Protein AF-A0A0R2LRE7-F1 (afdb_monomer_lite)

pLDDT: mean 77.85, std 6.5, range [55.09, 87.94]

Sequence (101 aa):
MMGFILLIVVIVGVWIAHSKFGLGWGKIGAGVAAGFILLTRWAFSQDHERSQKIDACFKRLSQLTNEELKNYANDYTNSPEERSSAARMLNTRRENGTGPF

Structure (mmCIF, N/CA/C/O backbone):
data_AF-A0A0R2LRE7-F1
#
_entry.id   AF-A0A0R2LRE7-F1
#
loop_
_atom_site.group_PDB
_atom_site.id
_atom_site.type_symbol
_atom_site.label_atom_id
_atom_site.label_alt_id
_atom_site.label_comp_id
_atom_site.label_asym_id
_atom_site.label_entity_id
_atom_site.label_seq_id
_atom_site.pdbx_PDB_ins_code
_atom_site.Cartn_x
_atom_site.Cartn_y
_atom_site.Cartn_z
_atom_site.occupancy
_atom_site.B_iso_or_equiv
_atom_site.auth_seq_id
_atom_site.auth_comp_id
_atom_site.auth_asym_id
_atom_site.auth_atom_id
_atom_site.pdbx_PDB_model_num
ATOM 1 N N . MET A 1 1 ? -1.489 -16.280 -26.910 1.00 67.25 1 MET A N 1
ATOM 2 C CA . MET A 1 1 ? -0.967 -15.420 -28.002 1.00 67.25 1 MET A CA 1
ATOM 3 C C . MET A 1 1 ? -0.532 -14.035 -27.521 1.00 67.25 1 MET A C 1
ATOM 5 O O . MET A 1 1 ? 0.612 -13.693 -27.775 1.00 67.25 1 MET A O 1
ATOM 9 N N . MET A 1 2 ? -1.356 -13.271 -26.786 1.00 72.62 2 MET A N 1
ATOM 10 C CA . MET A 1 2 ? -1.000 -11.909 -26.320 1.00 72.62 2 MET A CA 1
ATOM 11 C C . MET A 1 2 ? 0.332 -11.808 -25.549 1.00 72.62 2 MET A C 1
ATOM 13 O O . MET A 1 2 ? 1.157 -10.957 -25.868 1.00 72.62 2 MET A O 1
ATOM 17 N N . GLY A 1 3 ? 0.592 -12.710 -24.594 1.00 80.88 3 GLY A N 1
ATOM 18 C CA . GLY A 1 3 ? 1.844 -12.688 -23.818 1.00 80.88 3 GLY A CA 1
ATOM 19 C C . GLY A 1 3 ? 3.110 -12.941 -24.650 1.00 80.88 3 GLY A C 1
ATOM 20 O O . GLY A 1 3 ? 4.159 -12.377 -24.362 1.00 80.88 3 GLY A O 1
ATOM 21 N N . PHE A 1 4 ? 3.004 -13.730 -25.723 1.00 85.00 4 PHE A N 1
ATOM 22 C CA . PHE A 1 4 ? 4.130 -14.024 -26.613 1.00 85.00 4 PHE A CA 1
ATOM 23 C C . PHE A 1 4 ? 4.482 -12.819 -27.497 1.00 85.00 4 PHE A C 1
ATOM 25 O O . PHE A 1 4 ? 5.653 -12.497 -27.672 1.00 85.00 4 PHE A O 1
ATOM 32 N N . ILE A 1 5 ? 3.465 -12.103 -27.988 1.00 87.19 5 ILE A N 1
ATOM 33 C CA . ILE A 1 5 ? 3.643 -10.872 -28.771 1.00 87.19 5 ILE A CA 1
ATOM 34 C C . ILE A 1 5 ? 4.292 -9.782 -27.906 1.00 87.19 5 ILE A C 1
ATOM 36 O O . ILE A 1 5 ? 5.254 -9.153 -28.337 1.00 87.19 5 ILE A O 1
ATOM 40 N N . LEU A 1 6 ? 3.827 -9.607 -26.665 1.00 85.50 6 LEU A N 1
ATOM 41 C CA . LEU A 1 6 ? 4.424 -8.668 -25.706 1.00 85.50 6 LEU A CA 1
ATOM 42 C C . LEU A 1 6 ? 5.900 -8.972 -25.433 1.00 85.50 6 LEU A C 1
ATOM 44 O O . LEU A 1 6 ? 6.726 -8.063 -25.429 1.00 85.50 6 LEU A O 1
ATOM 48 N N . LEU A 1 7 ? 6.242 -10.247 -25.256 1.00 86.31 7 LEU A N 1
ATOM 49 C CA . LEU A 1 7 ? 7.618 -10.670 -25.014 1.00 86.31 7 LEU A CA 1
ATOM 50 C C . LEU A 1 7 ? 8.534 -10.351 -26.207 1.00 86.31 7 LEU A C 1
ATOM 52 O O . LEU A 1 7 ? 9.633 -9.836 -26.012 1.00 86.31 7 LEU A O 1
ATOM 56 N N . ILE A 1 8 ? 8.061 -10.562 -27.440 1.00 87.94 8 ILE A N 1
ATOM 57 C CA . ILE A 1 8 ? 8.795 -10.179 -28.657 1.00 87.94 8 ILE A CA 1
ATOM 58 C C . ILE A 1 8 ? 9.012 -8.663 -28.716 1.00 87.94 8 ILE A C 1
ATOM 60 O O . ILE A 1 8 ? 10.128 -8.219 -28.981 1.00 87.94 8 ILE A O 1
ATOM 64 N N . VAL A 1 9 ? 7.980 -7.863 -28.431 1.00 87.62 9 VAL A N 1
ATOM 65 C CA . VAL A 1 9 ? 8.080 -6.393 -28.433 1.00 87.62 9 VAL A CA 1
ATOM 66 C C . VAL A 1 9 ? 9.132 -5.909 -27.430 1.00 87.62 9 VAL A C 1
ATOM 68 O O . VAL A 1 9 ? 9.941 -5.043 -27.764 1.00 87.62 9 VAL A O 1
ATOM 71 N N . VAL A 1 10 ? 9.175 -6.501 -26.233 1.00 85.69 10 VAL A N 1
ATOM 72 C CA . VAL A 1 10 ? 10.177 -6.168 -25.208 1.00 85.69 10 VAL A CA 1
ATOM 73 C C . VAL A 1 10 ? 11.589 -6.515 -25.682 1.00 85.69 10 VAL A C 1
ATOM 75 O O . VAL A 1 10 ? 12.485 -5.677 -25.586 1.00 85.69 10 VAL A O 1
ATOM 78 N N . ILE A 1 11 ? 11.795 -7.710 -26.241 1.00 86.00 11 ILE A N 1
ATOM 79 C CA . ILE A 1 11 ? 13.114 -8.150 -26.725 1.00 86.00 11 ILE A CA 1
ATOM 80 C C . ILE A 1 11 ? 13.613 -7.246 -27.858 1.00 86.00 11 ILE A C 1
ATOM 82 O O . ILE A 1 11 ? 14.759 -6.795 -27.827 1.00 86.00 11 ILE A O 1
ATOM 86 N N . VAL A 1 12 ? 12.753 -6.932 -28.831 1.00 87.75 12 VAL A N 1
ATOM 87 C CA . VAL A 1 12 ? 13.099 -6.042 -29.950 1.00 87.75 12 VAL A CA 1
ATOM 88 C C . VAL A 1 12 ? 13.404 -4.628 -29.448 1.00 87.75 12 VAL A C 1
ATOM 90 O O . VAL A 1 12 ? 14.384 -4.025 -29.882 1.00 87.75 12 VAL A O 1
ATOM 93 N N . GLY A 1 13 ? 12.631 -4.107 -28.491 1.00 81.88 13 GLY A N 1
ATOM 94 C CA . GLY A 1 13 ? 12.885 -2.799 -27.881 1.00 81.88 13 GLY A CA 1
ATOM 95 C C . GLY A 1 13 ? 14.239 -2.726 -27.170 1.00 81.88 13 GLY A C 1
ATOM 96 O O . GLY A 1 13 ? 15.001 -1.780 -27.380 1.00 81.88 13 GLY A O 1
ATOM 97 N N . VAL A 1 14 ? 14.582 -3.756 -26.392 1.00 81.81 14 VAL A N 1
ATOM 98 C CA . VAL A 1 14 ? 15.882 -3.870 -25.710 1.00 81.81 14 VAL A CA 1
ATOM 99 C C . VAL A 1 14 ? 17.033 -3.971 -26.719 1.00 81.81 14 VAL A C 1
ATOM 101 O O . VAL A 1 14 ? 18.063 -3.316 -26.549 1.00 81.81 14 VAL A O 1
ATOM 104 N N . TRP A 1 15 ? 16.848 -4.716 -27.811 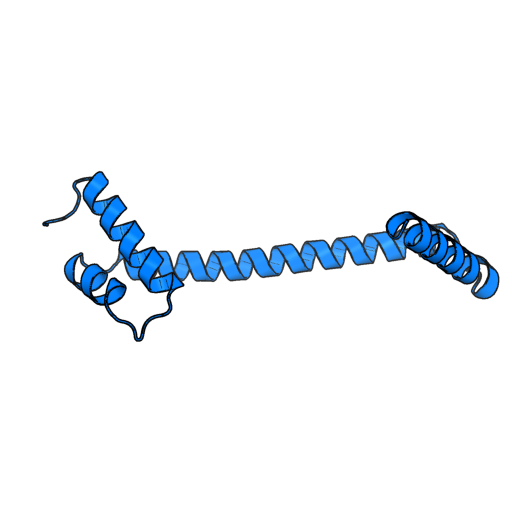1.00 81.50 15 TRP A N 1
ATOM 105 C CA . TRP A 1 15 ? 17.837 -4.829 -28.886 1.00 81.50 15 TRP A CA 1
ATOM 106 C C . TRP A 1 15 ? 18.081 -3.496 -29.606 1.00 81.50 15 TRP A C 1
ATOM 108 O O . TRP A 1 15 ? 19.224 -3.133 -29.894 1.00 81.50 15 TRP A O 1
ATOM 118 N N . ILE A 1 16 ? 17.025 -2.729 -29.886 1.00 81.88 16 ILE A N 1
ATOM 119 C CA . ILE A 1 16 ? 17.144 -1.397 -30.498 1.00 81.88 16 ILE A CA 1
ATOM 120 C C . ILE A 1 16 ? 17.868 -0.441 -29.545 1.00 81.88 16 ILE A C 1
ATOM 122 O O . ILE A 1 16 ? 18.758 0.289 -29.978 1.00 81.88 16 ILE A O 1
ATOM 126 N N . ALA A 1 17 ? 17.541 -0.473 -28.250 1.00 77.75 17 ALA A N 1
ATOM 127 C CA . ALA A 1 17 ? 18.213 0.340 -27.239 1.00 77.75 17 ALA A CA 1
ATOM 128 C C . ALA A 1 17 ? 19.722 0.036 -27.166 1.00 77.75 17 ALA A C 1
ATOM 130 O O . ALA A 1 17 ? 20.542 0.954 -27.116 1.00 77.75 17 ALA A O 1
ATOM 131 N N . HIS A 1 18 ? 20.097 -1.243 -27.229 1.00 77.38 18 HIS A N 1
ATOM 132 C CA . HIS A 1 18 ? 21.496 -1.669 -27.248 1.00 77.38 18 HIS A CA 1
ATOM 133 C C . HIS A 1 18 ? 22.216 -1.259 -28.544 1.00 77.38 18 HIS A C 1
ATOM 135 O O . HIS A 1 18 ? 23.287 -0.657 -28.492 1.00 77.38 18 HIS A O 1
ATOM 141 N N . SER A 1 19 ? 21.612 -1.537 -29.703 1.00 78.12 19 SER A N 1
ATOM 142 C CA . SER A 1 19 ? 22.247 -1.347 -31.016 1.00 78.12 19 SER A CA 1
ATOM 143 C C . SER A 1 19 ? 22.308 0.111 -31.481 1.00 78.12 19 SER A C 1
ATOM 145 O O . SER A 1 19 ? 23.302 0.501 -32.087 1.00 78.12 19 SER A O 1
ATOM 147 N N . LYS A 1 20 ? 21.290 0.937 -31.192 1.00 76.25 20 LYS A N 1
ATOM 148 C CA . LYS A 1 20 ? 21.259 2.350 -31.618 1.00 76.25 20 LYS A CA 1
ATOM 149 C C . LYS A 1 20 ? 21.899 3.318 -30.632 1.00 76.25 20 LYS A C 1
ATOM 151 O O . LYS A 1 20 ? 22.461 4.317 -31.065 1.00 76.25 20 LYS A O 1
ATOM 156 N N . PHE A 1 21 ? 21.802 3.055 -29.330 1.00 75.88 21 PHE A N 1
ATOM 157 C CA . PHE A 1 21 ? 22.300 3.978 -28.302 1.00 75.88 21 PHE A CA 1
ATOM 158 C C . PHE A 1 21 ? 23.607 3.507 -27.655 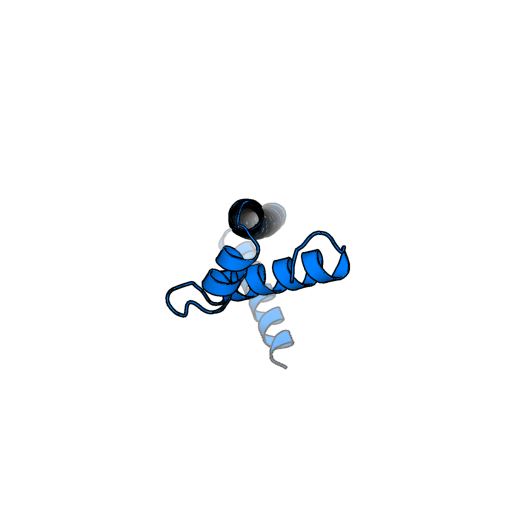1.00 75.88 21 PHE A C 1
ATOM 160 O O . PHE A 1 21 ? 24.122 4.178 -26.762 1.00 75.88 21 PHE A O 1
ATOM 167 N N . GLY A 1 22 ? 24.142 2.349 -28.068 1.00 74.19 22 GLY A N 1
ATOM 168 C CA . GLY A 1 22 ? 25.369 1.781 -27.502 1.00 74.19 22 GLY A CA 1
ATOM 169 C C . GLY A 1 22 ? 25.257 1.483 -26.004 1.00 74.19 22 GLY A C 1
ATOM 170 O O . GLY A 1 22 ? 26.260 1.438 -25.289 1.00 74.19 22 GLY A O 1
ATOM 171 N N . LEU A 1 23 ? 24.033 1.332 -25.489 1.00 72.94 23 LEU A N 1
ATOM 172 C CA . LEU A 1 23 ? 23.788 1.090 -24.075 1.00 72.94 23 LEU A CA 1
ATOM 173 C C . LEU A 1 23 ? 24.246 -0.322 -23.730 1.00 72.94 23 LEU A C 1
ATOM 175 O O . LEU A 1 23 ? 23.583 -1.290 -24.083 1.00 72.94 23 LEU A O 1
ATOM 179 N N . GLY A 1 24 ? 25.373 -0.453 -23.030 1.00 75.75 24 GLY A N 1
ATOM 180 C CA . GLY A 1 24 ? 25.850 -1.753 -22.559 1.00 75.75 24 GLY A CA 1
ATOM 181 C C . GLY A 1 24 ? 24.779 -2.491 -21.747 1.00 75.75 24 GLY A C 1
ATOM 182 O O . GLY A 1 24 ? 24.037 -1.870 -20.985 1.00 75.75 24 GLY A O 1
ATOM 183 N N . TRP A 1 25 ? 24.723 -3.819 -21.879 1.00 74.56 25 TRP A N 1
ATOM 184 C CA . TRP A 1 25 ? 23.744 -4.683 -21.203 1.00 74.56 25 TRP A CA 1
ATOM 185 C C . TRP A 1 25 ? 23.649 -4.433 -19.689 1.00 74.56 25 TRP A C 1
ATOM 187 O O . TRP A 1 25 ? 22.559 -4.471 -19.125 1.00 74.56 25 TRP A O 1
ATOM 197 N N . GLY A 1 26 ? 24.765 -4.066 -19.048 1.00 75.31 26 GLY A N 1
ATOM 198 C CA . GLY A 1 26 ? 24.789 -3.666 -17.638 1.00 75.31 26 GLY A CA 1
ATOM 199 C C . GLY A 1 26 ? 23.973 -2.403 -17.324 1.00 75.31 26 GLY A C 1
ATOM 200 O O . GLY A 1 26 ? 23.304 -2.358 -16.297 1.00 75.31 26 GLY A O 1
ATOM 201 N N . LYS A 1 27 ? 23.953 -1.397 -18.211 1.00 74.81 27 LYS A N 1
ATOM 202 C CA . LYS A 1 27 ? 23.145 -0.173 -18.034 1.00 74.81 27 LYS A CA 1
ATOM 203 C C . LYS A 1 27 ? 21.652 -0.451 -18.203 1.00 74.81 27 LYS A C 1
ATOM 205 O O . LYS A 1 27 ? 20.841 0.109 -17.474 1.00 74.81 27 LYS A O 1
ATOM 210 N N . ILE A 1 28 ? 21.303 -1.341 -19.132 1.00 76.00 28 ILE A N 1
ATOM 211 C CA . ILE A 1 28 ? 19.919 -1.779 -19.358 1.00 76.00 28 ILE A CA 1
ATOM 212 C C . ILE A 1 28 ? 19.414 -2.552 -18.132 1.00 76.00 28 ILE A C 1
ATOM 214 O O . ILE A 1 28 ? 18.361 -2.221 -17.592 1.00 76.00 28 ILE A O 1
ATOM 218 N N . GLY A 1 29 ? 20.198 -3.515 -17.635 1.00 76.19 29 GLY A N 1
ATOM 219 C CA . GLY A 1 29 ? 19.875 -4.258 -16.415 1.00 76.19 29 GLY A CA 1
ATOM 220 C C . GLY A 1 29 ? 19.750 -3.356 -15.184 1.00 76.19 29 GLY A C 1
ATOM 221 O O . GLY A 1 29 ? 18.793 -3.488 -14.423 1.00 76.19 29 GLY A O 1
ATOM 222 N N . ALA A 1 30 ? 20.655 -2.385 -15.025 1.00 79.19 30 ALA A N 1
ATOM 223 C CA . ALA A 1 30 ? 20.589 -1.406 -13.941 1.00 79.19 30 ALA A CA 1
ATOM 224 C C . ALA A 1 30 ? 19.324 -0.533 -14.011 1.00 79.19 30 ALA A C 1
ATOM 226 O O . ALA A 1 30 ? 18.703 -0.284 -12.981 1.00 79.19 30 ALA A O 1
ATOM 227 N N . GLY A 1 31 ? 18.905 -0.111 -15.210 1.00 78.50 31 GLY A N 1
ATOM 228 C CA . GLY A 1 31 ? 17.667 0.649 -15.402 1.00 78.50 31 GLY A CA 1
ATOM 229 C C . GLY A 1 31 ? 16.415 -0.145 -15.024 1.00 78.50 31 GLY A C 1
ATOM 230 O O . GLY A 1 31 ? 15.541 0.373 -14.329 1.00 78.50 31 GLY A O 1
ATOM 231 N N . VAL A 1 32 ? 16.353 -1.423 -15.411 1.00 80.88 32 VAL A N 1
ATOM 232 C CA . VAL A 1 32 ? 15.243 -2.320 -15.042 1.00 80.88 32 VAL A CA 1
ATOM 233 C C . VAL A 1 32 ? 15.208 -2.556 -13.529 1.00 80.88 32 VAL A C 1
ATOM 235 O O . VAL A 1 32 ? 14.148 -2.435 -12.914 1.00 80.88 32 VAL A O 1
ATOM 238 N N . ALA A 1 33 ? 16.360 -2.826 -12.911 1.00 76.25 33 ALA A N 1
ATOM 239 C CA . ALA A 1 33 ? 16.461 -3.016 -11.466 1.00 76.25 33 ALA A CA 1
ATOM 240 C C . ALA A 1 33 ? 16.065 -1.748 -10.690 1.00 76.25 33 ALA A C 1
ATOM 242 O O . ALA A 1 33 ? 15.294 -1.828 -9.736 1.00 76.25 33 ALA A O 1
ATOM 243 N N . ALA A 1 34 ? 16.526 -0.572 -11.126 1.00 81.31 34 ALA A N 1
ATOM 244 C CA . ALA A 1 34 ? 16.159 0.706 -10.518 1.00 81.31 34 ALA A CA 1
ATOM 245 C C . ALA A 1 34 ? 14.648 0.972 -10.610 1.00 81.31 34 ALA A C 1
ATOM 247 O O . ALA A 1 34 ? 14.037 1.383 -9.623 1.00 81.31 34 ALA A O 1
ATOM 248 N N . GLY A 1 35 ? 14.030 0.679 -11.759 1.00 81.06 35 GLY A N 1
ATOM 249 C CA . GLY A 1 35 ? 12.580 0.773 -11.931 1.00 81.06 35 GLY A CA 1
ATOM 250 C C . GLY A 1 35 ? 11.819 -0.156 -10.983 1.00 81.06 35 GLY A C 1
ATOM 251 O O . GLY A 1 35 ? 10.869 0.272 -10.332 1.00 81.06 35 GLY A O 1
ATOM 252 N N . PHE A 1 36 ? 12.272 -1.401 -10.831 1.00 82.62 36 PHE A N 1
ATOM 253 C CA . PHE A 1 36 ? 11.658 -2.361 -9.911 1.00 82.62 36 PHE A CA 1
ATOM 254 C C . PHE A 1 36 ? 11.784 -1.933 -8.439 1.00 82.62 36 PHE A C 1
ATOM 256 O O . PHE A 1 36 ? 10.821 -2.030 -7.677 1.00 82.62 36 PHE A O 1
ATOM 263 N N . ILE A 1 37 ? 12.939 -1.399 -8.034 1.00 81.06 37 ILE A N 1
ATOM 264 C CA . ILE A 1 37 ? 13.163 -0.869 -6.678 1.00 81.06 37 ILE A CA 1
ATOM 265 C C . ILE A 1 37 ? 12.257 0.339 -6.398 1.00 81.06 37 ILE A C 1
ATOM 267 O O . ILE A 1 37 ? 11.696 0.456 -5.311 1.00 81.06 37 ILE A O 1
ATOM 271 N N . LEU A 1 38 ? 12.076 1.234 -7.370 1.00 80.62 38 LEU A N 1
ATOM 272 C CA . LEU A 1 38 ? 11.180 2.383 -7.218 1.00 80.62 38 LEU A CA 1
ATOM 273 C C . LEU A 1 38 ? 9.713 1.956 -7.117 1.00 80.62 38 LEU A C 1
ATOM 275 O O . LEU A 1 38 ? 8.996 2.464 -6.259 1.00 80.62 38 LEU A O 1
ATOM 279 N N . LEU A 1 39 ? 9.281 1.003 -7.946 1.00 79.56 39 LEU A N 1
ATOM 280 C CA . LEU A 1 39 ? 7.915 0.476 -7.918 1.00 79.56 39 LEU A CA 1
ATOM 281 C C . LEU A 1 39 ? 7.608 -0.243 -6.604 1.00 79.56 39 LEU A C 1
ATOM 283 O O . LEU A 1 39 ? 6.569 0.004 -5.998 1.00 79.56 39 LEU A O 1
ATOM 287 N N . THR A 1 40 ? 8.525 -1.090 -6.136 1.00 76.44 40 THR A N 1
ATOM 288 C CA . THR A 1 40 ? 8.381 -1.763 -4.839 1.00 76.44 40 THR A CA 1
ATOM 289 C C . THR A 1 40 ? 8.364 -0.753 -3.697 1.00 76.44 40 THR A C 1
ATOM 291 O O . THR A 1 40 ? 7.455 -0.794 -2.874 1.00 76.44 40 THR A O 1
ATOM 294 N N . ARG A 1 41 ? 9.283 0.221 -3.673 1.00 74.69 41 ARG A N 1
ATOM 295 C CA . ARG A 1 41 ? 9.285 1.289 -2.660 1.00 74.69 41 ARG A CA 1
ATOM 296 C C . ARG A 1 41 ? 7.988 2.098 -2.661 1.00 74.69 41 ARG A C 1
ATOM 298 O O . ARG A 1 41 ? 7.489 2.433 -1.592 1.00 74.69 41 ARG A O 1
ATOM 305 N N . TRP A 1 42 ? 7.447 2.416 -3.833 1.00 79.31 42 TRP A N 1
ATOM 306 C CA . TRP A 1 42 ? 6.180 3.133 -3.955 1.00 79.31 42 TRP A CA 1
ATOM 307 C C . TRP A 1 42 ? 5.002 2.304 -3.432 1.00 79.31 42 TRP A C 1
ATOM 309 O O . TRP A 1 42 ? 4.220 2.814 -2.634 1.00 79.31 42 TRP A O 1
ATOM 319 N N . ALA A 1 43 ? 4.925 1.019 -3.793 1.00 73.81 43 ALA A N 1
ATOM 320 C CA . ALA A 1 43 ? 3.905 0.106 -3.278 1.00 73.81 43 ALA A CA 1
ATOM 321 C C . ALA A 1 43 ? 3.963 -0.007 -1.743 1.00 73.81 43 ALA A C 1
ATOM 323 O O . ALA A 1 43 ? 2.950 0.173 -1.073 1.00 73.81 43 ALA A O 1
ATOM 324 N N . PHE A 1 44 ? 5.161 -0.178 -1.172 1.00 72.62 44 PHE A N 1
ATOM 325 C CA . PHE A 1 44 ? 5.351 -0.185 0.283 1.00 72.62 44 PHE A CA 1
ATOM 326 C C . PHE A 1 44 ? 4.986 1.152 0.942 1.00 72.62 44 PHE A C 1
ATOM 328 O O . PHE A 1 44 ? 4.446 1.161 2.045 1.00 72.62 44 PHE A O 1
ATOM 335 N N . SER A 1 45 ? 5.257 2.283 0.286 1.00 68.25 45 SER A N 1
ATOM 336 C CA . SER A 1 45 ? 4.864 3.604 0.792 1.00 68.25 45 SER A CA 1
ATOM 337 C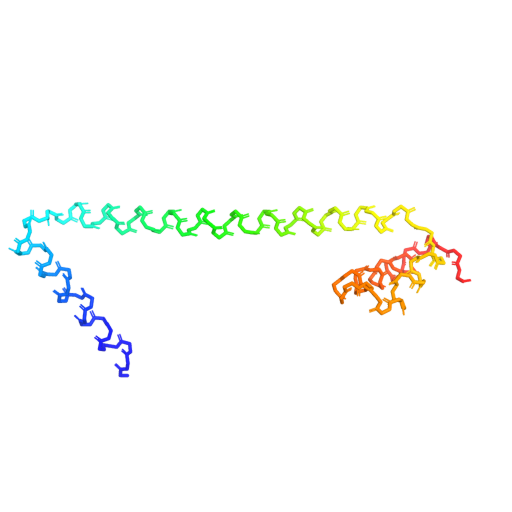 C . SER A 1 45 ? 3.344 3.745 0.859 1.00 68.25 45 SER A C 1
ATOM 339 O O . SER A 1 45 ? 2.826 4.254 1.851 1.00 68.25 45 SER A O 1
ATOM 341 N N . GLN A 1 46 ? 2.623 3.260 -0.156 1.00 68.81 46 GLN A N 1
ATOM 342 C CA . GLN A 1 46 ? 1.159 3.268 -0.147 1.00 68.81 46 GLN A CA 1
ATOM 343 C C . GLN A 1 46 ? 0.583 2.355 0.935 1.00 68.81 46 GLN A C 1
ATOM 345 O O . GLN A 1 46 ? -0.349 2.751 1.635 1.00 68.81 46 GLN A O 1
ATOM 350 N N . ASP A 1 47 ? 1.159 1.167 1.122 1.00 66.69 47 ASP A N 1
ATOM 351 C CA . ASP A 1 47 ? 0.736 0.251 2.182 1.00 66.69 47 ASP A CA 1
ATOM 352 C C . ASP A 1 47 ? 1.008 0.820 3.577 1.00 66.69 47 ASP A C 1
ATOM 354 O O . ASP A 1 47 ? 0.189 0.653 4.484 1.00 66.69 47 ASP A O 1
ATOM 358 N N . HIS A 1 48 ? 2.117 1.540 3.759 1.00 65.00 48 HIS A N 1
ATOM 359 C CA . HIS A 1 48 ? 2.439 2.179 5.030 1.00 65.00 48 HIS A CA 1
ATOM 360 C C . HIS A 1 48 ? 1.474 3.328 5.353 1.00 65.00 48 HIS A C 1
ATOM 362 O O . HIS A 1 48 ? 0.946 3.391 6.462 1.00 65.00 48 HIS A O 1
ATOM 368 N N . GLU A 1 49 ? 1.173 4.197 4.384 1.00 67.81 49 GLU A N 1
ATOM 369 C CA . GLU A 1 49 ? 0.182 5.268 4.557 1.00 67.81 49 GLU A CA 1
ATOM 370 C C . GLU A 1 49 ? -1.222 4.716 4.828 1.00 67.81 49 GLU A C 1
ATOM 372 O O . GLU A 1 49 ? -1.953 5.234 5.678 1.00 67.81 49 GLU A O 1
ATOM 377 N N . ARG A 1 50 ? -1.604 3.642 4.131 1.00 66.62 50 ARG A N 1
ATOM 378 C CA . ARG A 1 50 ? -2.893 2.977 4.331 1.00 66.62 50 ARG A CA 1
ATOM 379 C C . ARG A 1 50 ? -2.979 2.325 5.708 1.00 66.62 50 ARG A C 1
ATOM 381 O O . ARG A 1 50 ? -3.985 2.499 6.390 1.00 66.62 50 ARG A O 1
ATOM 388 N N . SER A 1 51 ? -1.922 1.641 6.140 1.00 69.19 51 SER A N 1
ATOM 389 C CA . SER A 1 51 ? -1.857 1.012 7.465 1.00 69.19 51 SER A CA 1
ATOM 390 C C . SER A 1 51 ? -1.925 2.053 8.581 1.00 69.19 51 SER A C 1
ATOM 392 O O . SER A 1 51 ? -2.712 1.892 9.507 1.00 69.19 51 SER A O 1
ATOM 394 N N . GLN A 1 52 ? -1.214 3.180 8.455 1.00 73.06 52 GLN A N 1
ATOM 395 C CA . GLN A 1 52 ? -1.295 4.267 9.437 1.00 73.06 52 GLN A CA 1
ATOM 396 C C . GLN A 1 52 ? -2.704 4.864 9.550 1.00 73.06 52 GLN A C 1
ATOM 398 O O . GLN A 1 52 ? -3.158 5.164 10.655 1.00 73.06 52 GLN A O 1
ATOM 403 N N . LYS A 1 53 ? -3.417 5.033 8.428 1.00 73.88 53 LYS A N 1
ATOM 404 C CA . LYS A 1 53 ? -4.809 5.515 8.444 1.00 73.88 53 LYS A CA 1
ATOM 405 C C . LYS A 1 53 ? -5.745 4.526 9.137 1.00 73.88 53 LYS A C 1
ATOM 407 O O . LYS A 1 53 ? -6.587 4.950 9.928 1.00 73.88 53 LYS A O 1
ATOM 412 N N . ILE A 1 54 ? -5.577 3.231 8.875 1.00 73.56 54 ILE A N 1
ATOM 413 C CA . ILE A 1 54 ? -6.367 2.169 9.510 1.00 73.56 54 ILE A CA 1
ATOM 414 C C . ILE A 1 54 ? -6.084 2.119 11.016 1.00 73.56 54 ILE A C 1
ATOM 416 O O . ILE A 1 54 ? -7.027 2.126 11.804 1.00 73.56 54 ILE A O 1
ATOM 420 N N . ASP A 1 55 ? -4.818 2.164 11.430 1.00 77.94 55 ASP A N 1
ATOM 421 C CA . ASP A 1 55 ? -4.433 2.155 12.846 1.00 77.94 55 ASP A CA 1
ATOM 422 C C . ASP A 1 55 ? -4.950 3.392 13.588 1.00 77.94 55 ASP A C 1
ATOM 424 O O . ASP A 1 55 ? -5.456 3.292 14.708 1.00 77.94 55 ASP A O 1
ATOM 428 N N . ALA A 1 56 ? -4.882 4.569 12.961 1.00 79.56 56 ALA A N 1
ATOM 429 C CA . ALA A 1 56 ? -5.426 5.798 13.530 1.00 79.56 56 ALA A CA 1
ATOM 430 C C . ALA A 1 56 ? -6.956 5.738 13.677 1.00 79.56 56 ALA A C 1
ATOM 432 O O . ALA A 1 56 ? -7.490 6.165 14.706 1.00 79.56 56 ALA A O 1
ATOM 433 N N . CYS A 1 57 ? -7.658 5.186 12.682 1.00 77.44 57 CYS A N 1
ATOM 434 C CA . CYS A 1 57 ? -9.101 4.950 12.734 1.00 77.44 57 CYS A CA 1
ATOM 435 C C . CYS A 1 57 ? -9.457 3.973 13.863 1.00 77.44 57 CYS A C 1
ATOM 437 O O . CYS A 1 57 ? -10.284 4.286 14.721 1.00 77.44 57 CYS A O 1
ATOM 439 N N . PHE A 1 58 ? -8.768 2.833 13.932 1.00 78.69 58 PHE A N 1
ATOM 440 C CA . PHE A 1 58 ? -8.993 1.817 14.954 1.00 78.69 58 PHE A CA 1
ATOM 441 C C . PHE A 1 58 ? -8.732 2.362 16.361 1.00 78.69 58 PHE A C 1
ATOM 443 O O . PHE A 1 58 ? -9.547 2.173 17.263 1.00 78.69 58 PHE A O 1
ATOM 450 N N . LYS A 1 59 ? -7.648 3.125 16.546 1.00 81.69 59 LYS A N 1
ATOM 451 C CA . LYS A 1 59 ? -7.327 3.778 17.819 1.00 81.69 59 LYS A CA 1
ATOM 452 C C . LYS A 1 59 ? -8.418 4.760 18.244 1.00 81.69 59 LYS A C 1
ATOM 454 O O . LYS A 1 59 ? -8.829 4.715 19.401 1.00 81.69 59 LYS A O 1
ATOM 459 N N . ARG A 1 60 ? -8.923 5.599 17.332 1.00 80.44 60 ARG A N 1
ATOM 460 C CA . ARG A 1 60 ? -10.045 6.516 17.617 1.00 80.44 60 ARG A CA 1
ATOM 461 C C . ARG A 1 60 ? -11.302 5.757 18.022 1.00 80.44 60 ARG A C 1
ATOM 463 O O . ARG A 1 60 ? -11.874 6.046 19.065 1.00 80.44 60 ARG A O 1
ATOM 470 N N . LEU A 1 61 ? -11.684 4.747 17.245 1.00 81.06 61 LEU A N 1
ATOM 471 C CA . LEU A 1 61 ? -12.848 3.918 17.545 1.00 81.06 61 LEU A CA 1
ATOM 472 C C . LEU A 1 61 ? -12.688 3.185 18.891 1.00 81.06 61 LEU A C 1
ATOM 474 O O . LEU A 1 61 ? -13.668 2.976 19.598 1.00 81.06 61 LEU A O 1
ATOM 478 N N . SER A 1 62 ? -11.464 2.798 19.273 1.00 77.31 62 SER A N 1
ATOM 479 C CA . SER A 1 62 ? -11.211 2.021 20.497 1.00 77.31 62 SER A CA 1
ATOM 480 C C . SER A 1 62 ? -11.445 2.828 21.773 1.00 77.31 62 SER A C 1
ATOM 482 O O . SER A 1 62 ? -11.705 2.243 22.822 1.00 77.31 62 SER A O 1
ATOM 484 N N . GLN A 1 63 ? -11.394 4.158 21.672 1.00 82.12 63 GLN A N 1
ATOM 485 C CA . GLN A 1 63 ? -11.668 5.084 22.769 1.00 82.12 63 GLN A CA 1
ATOM 486 C C . GLN A 1 63 ? -13.166 5.365 22.945 1.00 82.12 63 GLN A C 1
ATOM 488 O O . GLN A 1 63 ? -13.558 5.882 23.986 1.00 82.12 63 GLN A O 1
ATOM 493 N N . LEU A 1 64 ? -13.996 5.012 21.957 1.00 81.12 64 LEU A N 1
ATOM 494 C CA . LEU A 1 64 ? -15.440 5.212 22.011 1.00 81.12 64 LEU A CA 1
ATOM 495 C C . LEU A 1 64 ? -16.121 4.155 22.887 1.00 81.12 64 LEU A C 1
ATOM 497 O O . LEU A 1 64 ? -15.716 2.980 22.951 1.00 81.12 64 LEU A O 1
ATOM 501 N N . THR A 1 65 ? -17.200 4.576 23.537 1.00 80.75 65 THR A N 1
ATOM 502 C CA . THR A 1 65 ? -18.116 3.693 24.265 1.00 80.75 65 THR A CA 1
ATOM 503 C C . THR A 1 65 ? -18.929 2.823 23.297 1.00 80.75 65 THR A C 1
ATOM 505 O O . THR A 1 65 ? -18.966 3.065 22.091 1.00 80.75 65 THR A O 1
ATOM 508 N N . ASN A 1 66 ? -19.580 1.768 23.799 1.00 78.25 66 ASN A N 1
ATOM 509 C CA . ASN A 1 66 ? -20.371 0.869 22.946 1.00 78.25 66 ASN A CA 1
ATOM 510 C C . ASN A 1 66 ? -21.560 1.575 22.277 1.00 78.25 66 ASN A C 1
ATOM 512 O O . ASN A 1 66 ? -21.870 1.275 21.125 1.00 78.25 66 ASN A O 1
ATOM 516 N N . GLU A 1 67 ? -22.205 2.522 22.962 1.00 78.88 67 GLU A N 1
ATOM 517 C CA . GLU A 1 67 ? -23.305 3.296 22.377 1.00 78.88 67 GLU A CA 1
ATOM 518 C C . GLU A 1 67 ? -22.816 4.221 21.264 1.00 78.88 67 GLU A C 1
ATOM 520 O O . GLU A 1 67 ? -23.409 4.270 20.185 1.00 78.88 67 GLU A O 1
ATOM 525 N N . GLU A 1 68 ? -21.682 4.887 21.480 1.00 81.00 68 GLU A N 1
ATOM 526 C CA . GLU A 1 68 ? -21.056 5.729 20.464 1.00 81.00 68 GLU A CA 1
ATOM 527 C C . GLU A 1 68 ? -20.611 4.905 19.258 1.00 81.00 68 GLU A C 1
ATOM 529 O O . GLU A 1 68 ? -20.894 5.298 18.134 1.00 81.00 68 GLU A O 1
ATOM 534 N N . LEU A 1 69 ? -20.007 3.729 19.458 1.00 81.50 69 LEU A N 1
ATOM 535 C CA . LEU A 1 69 ? -19.662 2.802 18.372 1.00 81.50 69 LEU A CA 1
ATOM 536 C C . LEU A 1 69 ? -20.893 2.345 17.580 1.00 81.50 69 LEU A C 1
ATOM 538 O O . LEU A 1 69 ? -20.826 2.216 16.357 1.00 81.50 69 LEU A O 1
ATOM 542 N N . LYS A 1 70 ? -22.020 2.102 18.258 1.00 82.50 70 LYS A N 1
ATOM 543 C CA . LYS A 1 70 ? -23.280 1.681 17.628 1.00 82.50 70 LYS A CA 1
ATOM 544 C C . LYS A 1 70 ? -23.897 2.808 16.804 1.00 82.50 70 LYS A C 1
ATOM 546 O O . LYS A 1 70 ? -24.377 2.551 15.700 1.00 82.50 70 LYS A O 1
ATOM 551 N N . ASN A 1 71 ? -23.839 4.041 17.300 1.00 85.44 71 ASN A N 1
ATOM 552 C CA . ASN A 1 71 ? -24.231 5.224 16.537 1.00 85.44 71 ASN A CA 1
ATOM 553 C C . ASN A 1 71 ? -23.288 5.438 15.351 1.00 85.44 71 ASN A C 1
ATOM 555 O O . ASN A 1 71 ? -23.750 5.614 14.231 1.00 85.44 71 ASN A O 1
ATOM 559 N N . TYR A 1 72 ? -21.981 5.298 15.560 1.00 81.50 72 TYR A N 1
ATOM 560 C CA . TYR A 1 72 ? -20.965 5.480 14.528 1.00 81.50 72 TYR A CA 1
ATOM 561 C C . TYR A 1 72 ? -21.090 4.467 13.380 1.00 81.50 72 TYR A C 1
ATOM 563 O O . TYR A 1 72 ? -20.935 4.827 12.215 1.00 81.50 72 TYR A O 1
ATOM 571 N N . ALA A 1 73 ? -21.429 3.209 13.684 1.00 80.12 73 ALA A N 1
ATOM 572 C CA . ALA A 1 73 ? -21.686 2.170 12.684 1.00 80.12 73 ALA A CA 1
ATOM 573 C C . ALA A 1 73 ? -22.981 2.411 11.879 1.00 80.12 73 ALA A C 1
ATOM 575 O O . ALA A 1 73 ? -23.064 2.047 10.698 1.00 80.12 73 ALA A O 1
ATOM 576 N N . ASN A 1 74 ? -23.987 3.027 12.505 1.00 82.25 74 ASN A N 1
ATOM 577 C CA . ASN A 1 74 ? -25.288 3.310 11.894 1.00 82.25 74 ASN A CA 1
ATOM 578 C C . ASN A 1 74 ? -25.380 4.690 11.233 1.00 82.25 74 ASN A C 1
ATOM 580 O O . ASN A 1 74 ? -26.328 4.938 1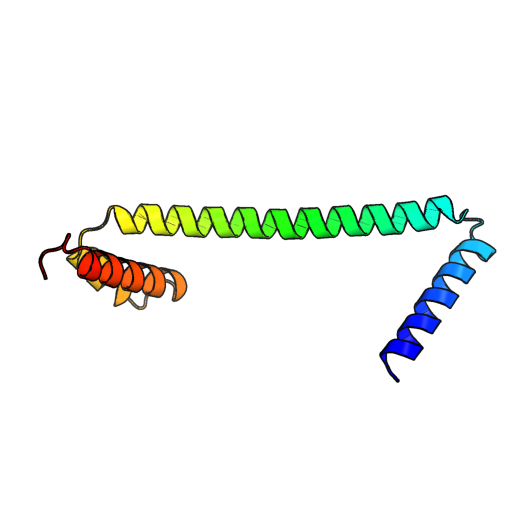0.491 1.00 82.25 74 ASN A O 1
ATOM 584 N N . ASP A 1 75 ? -24.404 5.563 11.457 1.00 82.62 75 ASP A N 1
ATOM 585 C CA . ASP A 1 75 ? -24.341 6.875 10.834 1.00 82.62 75 ASP A CA 1
ATOM 586 C C . ASP A 1 75 ? -23.836 6.765 9.387 1.00 82.62 75 ASP A C 1
ATOM 588 O O . 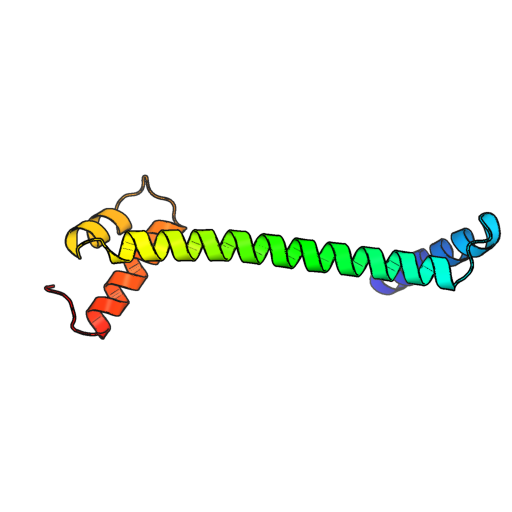ASP A 1 75 ? -22.689 6.402 9.122 1.00 82.62 75 ASP A O 1
ATOM 592 N N . TYR A 1 76 ? -24.721 7.066 8.435 1.00 76.56 76 TYR A N 1
ATOM 593 C CA . TYR A 1 76 ? -24.447 7.013 6.996 1.00 76.56 76 TYR A CA 1
ATOM 594 C C . TYR A 1 76 ? -23.633 8.208 6.484 1.00 76.56 76 TYR A C 1
ATOM 596 O O . TYR A 1 76 ? -23.258 8.211 5.312 1.00 76.56 76 TYR A O 1
ATOM 604 N N . THR A 1 77 ? -23.350 9.202 7.331 1.00 83.69 77 THR A N 1
ATOM 605 C CA . THR A 1 77 ? -22.424 10.293 6.998 1.00 83.69 77 THR A CA 1
ATOM 606 C C . THR A 1 77 ? -20.955 9.874 7.126 1.00 83.69 77 THR A C 1
ATOM 608 O O . THR A 1 77 ? -20.100 10.469 6.471 1.00 83.69 77 THR A O 1
ATOM 611 N N . ASN A 1 78 ? -20.661 8.810 7.887 1.00 76.62 78 ASN A N 1
ATOM 612 C CA . ASN A 1 78 ? -19.322 8.226 8.001 1.00 76.62 78 ASN A CA 1
ATOM 613 C C . ASN A 1 78 ? -18.964 7.356 6.788 1.00 76.62 78 ASN A C 1
ATOM 615 O O . ASN A 1 78 ? -19.832 6.788 6.114 1.00 76.62 78 ASN A O 1
ATOM 619 N N . SER A 1 79 ? -17.662 7.190 6.535 1.00 77.19 79 SER A N 1
ATOM 620 C CA . SER A 1 79 ? -17.206 6.352 5.426 1.00 77.19 79 SER A CA 1
ATOM 621 C C . SER A 1 79 ? -17.594 4.873 5.633 1.00 77.19 79 SER A C 1
ATOM 623 O O . SER A 1 79 ? -17.638 4.384 6.768 1.00 77.19 79 SER A O 1
ATOM 625 N N . PRO A 1 80 ? -17.855 4.106 4.556 1.00 80.00 80 PRO A N 1
ATOM 626 C CA . PRO A 1 80 ? -18.175 2.680 4.670 1.00 80.00 80 PRO A CA 1
ATOM 627 C C . PRO A 1 80 ? -17.108 1.871 5.427 1.00 80.00 80 PRO A C 1
ATOM 629 O O . PRO A 1 80 ? -17.438 0.938 6.161 1.00 80.00 80 PRO A O 1
ATOM 632 N N . GLU A 1 81 ? -15.832 2.246 5.284 1.00 79.00 81 GLU A N 1
ATOM 633 C CA . GLU A 1 81 ? -14.702 1.596 5.956 1.00 79.00 81 GLU A CA 1
ATOM 634 C C . GLU A 1 81 ? -14.729 1.823 7.475 1.00 79.00 81 GLU A C 1
ATOM 636 O O . GLU A 1 81 ? -14.592 0.867 8.247 1.00 79.00 81 GLU A O 1
ATOM 641 N N . GLU A 1 82 ? -14.986 3.057 7.910 1.00 77.88 82 GLU A N 1
ATOM 642 C CA . GLU A 1 82 ? -15.119 3.436 9.322 1.00 77.88 82 GLU A CA 1
ATOM 643 C C . GLU A 1 82 ? -16.298 2.728 9.994 1.00 77.88 82 GLU A C 1
ATOM 645 O O . GLU A 1 82 ? -16.154 2.172 11.086 1.00 77.88 82 GLU A O 1
ATOM 650 N N . ARG A 1 83 ? -17.443 2.658 9.309 1.00 82.06 83 ARG A N 1
ATOM 651 C CA . ARG A 1 83 ? -18.632 1.942 9.795 1.00 82.06 83 ARG A CA 1
ATOM 652 C C . ARG A 1 83 ? -18.371 0.449 9.961 1.00 82.06 83 ARG A C 1
ATOM 654 O O . ARG A 1 83 ? -18.744 -0.137 10.978 1.00 82.06 83 ARG A O 1
ATOM 661 N N . SER A 1 84 ? -17.692 -0.168 8.990 1.00 81.62 84 SER A N 1
ATOM 662 C CA . SER A 1 84 ? -17.322 -1.587 9.066 1.00 81.62 84 SER A CA 1
ATOM 663 C C . SER A 1 84 ? -16.340 -1.869 10.211 1.00 81.62 84 SER A C 1
ATOM 665 O O . SER A 1 84 ? -16.448 -2.894 10.886 1.00 81.62 84 SER A O 1
ATOM 667 N N .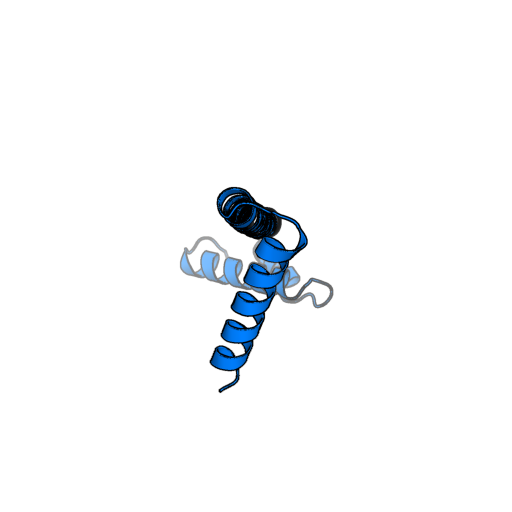 SER A 1 85 ? -15.423 -0.933 10.474 1.00 81.25 85 SER A N 1
ATOM 668 C CA . SER A 1 85 ? -14.430 -1.026 11.547 1.00 81.25 85 SER A CA 1
ATOM 669 C C . SER A 1 85 ? -15.081 -0.882 12.924 1.00 81.25 85 SER A C 1
ATOM 671 O O . SER A 1 85 ? -14.783 -1.662 13.832 1.00 81.25 85 SER A O 1
ATOM 673 N N . ALA A 1 86 ? -16.039 0.040 13.065 1.00 81.31 86 ALA A N 1
ATOM 674 C CA . ALA A 1 86 ? -16.842 0.201 14.276 1.00 81.31 86 ALA A CA 1
ATOM 675 C C . ALA A 1 86 ? -17.684 -1.053 14.570 1.00 81.31 86 ALA A C 1
ATOM 677 O O . ALA A 1 86 ? -17.681 -1.558 15.694 1.00 81.31 86 ALA A O 1
ATOM 678 N N . ALA A 1 87 ? -18.332 -1.616 13.543 1.00 83.81 87 ALA A N 1
ATOM 679 C CA . ALA A 1 87 ? -19.101 -2.854 13.659 1.00 83.81 87 ALA A CA 1
ATOM 680 C C . ALA A 1 87 ? -18.227 -4.059 14.051 1.00 83.81 87 ALA A C 1
ATOM 682 O O . ALA A 1 87 ? -18.612 -4.843 14.920 1.00 83.81 87 ALA A O 1
ATOM 683 N N . ARG A 1 88 ? -17.026 -4.196 13.467 1.00 83.00 88 ARG A N 1
ATOM 684 C CA . ARG A 1 88 ? -16.066 -5.238 13.872 1.00 83.00 88 ARG A CA 1
ATOM 685 C C . ARG A 1 88 ? -15.674 -5.106 15.332 1.00 83.00 88 ARG A C 1
ATOM 687 O O . ARG A 1 88 ? -15.682 -6.105 16.039 1.00 83.00 88 ARG A O 1
ATOM 694 N N . MET A 1 89 ? -15.368 -3.898 15.796 1.00 81.25 89 MET A N 1
ATOM 695 C CA . MET A 1 89 ? -14.940 -3.715 17.178 1.00 81.25 89 MET A CA 1
ATOM 696 C C . MET A 1 89 ? -16.065 -3.963 18.188 1.00 81.25 89 MET A C 1
ATOM 698 O O . MET A 1 89 ? -15.801 -4.511 19.256 1.00 81.25 89 MET A O 1
ATOM 702 N N . LEU A 1 90 ? -17.317 -3.648 17.840 1.00 84.06 90 LEU A N 1
ATOM 703 C CA . LEU A 1 90 ? -18.483 -4.064 18.626 1.00 84.06 90 LEU A CA 1
ATOM 704 C C . LEU A 1 90 ? -18.581 -5.589 18.735 1.00 84.06 90 LEU A C 1
ATOM 706 O O . LEU A 1 90 ? -18.773 -6.105 19.836 1.00 84.06 90 LEU A O 1
ATOM 710 N N . ASN A 1 91 ? -18.396 -6.312 17.626 1.00 82.62 91 ASN A N 1
ATOM 711 C CA . ASN A 1 91 ? -18.378 -7.777 17.646 1.00 82.62 91 ASN A CA 1
ATOM 712 C C . ASN A 1 91 ? -17.217 -8.323 18.485 1.00 82.62 91 ASN A C 1
ATOM 714 O O . ASN A 1 91 ? -17.442 -9.182 19.328 1.00 82.62 91 ASN A O 1
ATOM 718 N N . THR A 1 92 ? -16.009 -7.771 18.355 1.00 83.06 92 THR A N 1
ATOM 719 C CA . THR A 1 92 ? -14.851 -8.186 19.163 1.00 83.06 92 THR A CA 1
ATOM 720 C C . THR A 1 92 ? -15.061 -7.928 20.659 1.00 83.06 92 THR A C 1
ATOM 722 O O . THR A 1 92 ? -14.708 -8.766 21.484 1.00 83.06 92 THR A O 1
ATOM 725 N N . ARG A 1 93 ? -15.666 -6.798 21.051 1.00 79.00 93 ARG A N 1
ATOM 726 C CA . ARG A 1 93 ? -15.998 -6.520 22.464 1.00 79.00 93 ARG A CA 1
ATOM 727 C C . ARG A 1 93 ? -17.080 -7.457 22.999 1.00 79.00 93 ARG A C 1
ATOM 729 O O . ARG A 1 93 ? -17.008 -7.870 24.153 1.00 79.00 93 ARG A O 1
ATOM 736 N N . ARG A 1 94 ? -18.051 -7.818 22.155 1.00 78.00 94 ARG A N 1
ATOM 737 C CA . ARG A 1 94 ? -19.079 -8.820 22.463 1.00 78.00 94 ARG A CA 1
ATOM 738 C C . ARG A 1 94 ? -18.477 -10.211 22.661 1.00 78.00 94 ARG A C 1
ATOM 740 O O . ARG A 1 94 ? -18.847 -10.882 23.617 1.00 78.00 94 ARG A O 1
ATOM 747 N N . GLU A 1 95 ? -17.555 -10.623 21.796 1.00 80.62 95 GLU A N 1
ATOM 748 C CA . GLU A 1 95 ? -16.832 -11.898 21.901 1.00 80.62 95 GLU A CA 1
ATOM 749 C C . GLU A 1 95 ? -15.936 -11.948 23.148 1.00 80.62 95 GLU A C 1
ATOM 751 O O . GLU A 1 95 ? -15.877 -12.973 23.821 1.00 80.62 95 GLU A O 1
ATOM 756 N N . ASN A 1 96 ? -15.304 -10.826 23.505 1.00 78.25 96 ASN A N 1
ATOM 757 C CA . ASN A 1 96 ? -14.415 -10.726 24.666 1.00 78.25 96 ASN A CA 1
ATOM 758 C C . ASN A 1 96 ? -15.141 -10.488 26.003 1.00 78.25 96 ASN A C 1
ATOM 760 O O . ASN A 1 96 ? -14.485 -10.402 27.039 1.00 78.25 96 ASN A O 1
ATOM 764 N N . GLY A 1 97 ? -16.472 -10.350 26.009 1.00 67.06 97 GLY A N 1
ATOM 765 C CA . GLY A 1 97 ? -17.259 -10.125 27.229 1.00 67.06 97 GLY A CA 1
ATOM 766 C C . GLY A 1 97 ? -16.988 -8.786 27.931 1.00 67.06 97 GLY A C 1
ATOM 767 O O . GLY A 1 97 ? -17.334 -8.627 29.098 1.00 67.06 97 GLY A O 1
ATOM 768 N N . THR A 1 98 ? -16.371 -7.818 27.247 1.00 63.59 98 THR A N 1
ATOM 769 C CA . THR A 1 98 ? -15.910 -6.539 27.820 1.00 63.59 98 THR A CA 1
ATOM 770 C C . THR A 1 98 ? -16.869 -5.368 27.580 1.00 63.59 98 THR A C 1
ATOM 772 O O . THR A 1 98 ? -16.451 -4.212 27.588 1.00 63.59 98 THR A O 1
ATOM 775 N N . GLY A 1 99 ? -18.165 -5.623 27.381 1.00 56.31 99 GLY A N 1
ATOM 776 C CA . GLY A 1 99 ? -19.148 -4.564 27.141 1.00 56.31 99 GLY A CA 1
ATOM 777 C C . GLY A 1 99 ? -20.512 -4.815 27.788 1.00 56.31 99 GLY A C 1
ATOM 778 O O . GLY A 1 99 ? -20.996 -5.941 27.703 1.00 56.31 99 GLY A O 1
ATOM 779 N N . PRO A 1 100 ? -21.169 -3.793 28.378 1.00 55.09 100 PRO A N 1
ATOM 780 C CA . PRO A 1 100 ? -22.611 -3.846 28.595 1.00 55.09 100 PRO A CA 1
ATOM 781 C C . PRO A 1 100 ? -23.314 -3.864 27.227 1.00 55.09 100 PRO A C 1
ATOM 783 O O . PRO A 1 100 ? -22.896 -3.150 26.305 1.00 55.09 100 PRO A O 1
ATOM 786 N N . PHE A 1 101 ? -24.308 -4.745 27.102 1.00 55.25 101 PHE A N 1
ATOM 787 C CA . PHE A 1 101 ? -25.128 -4.958 25.906 1.00 55.25 101 PHE A CA 1
ATOM 788 C C . PHE A 1 101 ? -26.340 -4.033 25.885 1.00 55.25 101 PHE A C 1
ATOM 790 O O . PHE A 1 101 ? -26.964 -3.890 26.960 1.00 55.25 101 PHE A O 1
#

Secondary structure (DSSP, 8-state):
-HHHHHHHHHHHHHHHHHHHH---HHHHHHHHHHHHHHHHHHHHHHHHHHHHHHHHHHHHHHTS-HHHHHHHHH-TTS-HHHHHHHHHHHHHHHHTT-S--

Organism: NCBI:txid616990

Radius of gyration: 25.37 Å; chains: 1; bounding box: 51×26×60 Å

Foldseek 3Di:
DVVVVVVVVVVVVVVCCCPVVVQPPVNVVVVVVVVVVVVVVVVVVVVVVVVVVVVVLLVVLVPDALVVLVCQLVDPVDDPSSNVSSVVVNVVCVVVVNHDD